Protein AF-A0A1J3JBN6-F1 (afdb_monomer)

Nearest PDB structures (foldseek):
  3ujh-assembly1_B  TM=9.978E-01  e=5.110E-06  Toxoplasma gondii
  7e77-assembly2_D  TM=9.934E-01  e=8.809E-06  Triticum aestivum
  2iu7-assembly1_I  TM=3.178E-01  e=8.250E+00  Escherichia coli

Secondary structure (DSSP, 8-state):
-TTT-B-HHHHHHTT--GGGHHHH-B-----------S---HHHHHHHHHHHHHHHHHHHHHHT--TT--GGGHHHHHHHHHH-

InterPro domains:
  IPR001672 Phosphoglucose isomerase (PGI) [PF00342] (1-83)
  IPR001672 Phosphoglucose isomerase (PGI) [PR00662] (28-46)
  IPR001672 Phosphoglucose isomerase (PGI) [PR00662] (46-60)
  IPR001672 Phosphoglucose isomerase (PGI) [PR00662] (60-73)
  IPR001672 Phosphoglucose isomerase (PGI) [PS51463] (1-84)
  IPR001672 Phosphoglucose isomerase (PGI) [PTHR11469] (1-84)
  IPR018189 Phosphoglucose isomerase, conserved site [PS00174] (60-77)
  IPR023096 Phosphoglucose isomerase, C-terminal [G3DSA:1.10.1390.10] (68-84)
  IPR035482 Phosphoglucose isomerase, SIS domain 2 [cd05016] (26-80)
  IPR046348 SIS domain superfamily [SSF53697] (1-83)

Foldseek 3Di:
DQAPWAALVNCVVVVHDPVCSVVRGTPHNHDDDDDDDPDDDPVVVVVVVVVVVVVQVVVCVVVVHDSPDDVVVPVVVVVVVVVD

Structure (mmCIF, N/CA/C/O backbone):
data_AF-A0A1J3JBN6-F1
#
_entry.id   AF-A0A1J3JBN6-F1
#
loop_
_atom_site.group_PDB
_atom_site.id
_atom_site.type_symbol
_atom_site.label_atom_id
_atom_site.label_alt_id
_atom_site.label_comp_id
_atom_site.label_asym_id
_atom_site.label_entity_id
_atom_site.label_seq_id
_atom_site.pdbx_PDB_ins_code
_atom_site.Cartn_x
_atom_site.Cartn_y
_atom_site.Cartn_z
_atom_site.occupancy
_atom_site.B_iso_or_equiv
_atom_site.auth_seq_id
_atom_site.auth_comp_id
_atom_site.auth_asym_id
_atom_site.auth_atom_id
_atom_site.pdbx_PDB_model_num
ATOM 1 N N . ALA A 1 1 ? -14.520 1.867 11.446 1.00 91.44 1 ALA A N 1
ATOM 2 C CA . ALA A 1 1 ? -13.703 0.994 12.315 1.00 91.44 1 ALA A CA 1
ATOM 3 C C . ALA A 1 1 ? -12.268 1.509 12.452 1.00 91.44 1 ALA A C 1
ATOM 5 O O . ALA A 1 1 ? -11.962 2.064 13.491 1.00 91.44 1 ALA A O 1
ATOM 6 N N . LEU A 1 2 ? -11.405 1.404 11.429 1.00 95.88 2 LEU A N 1
ATOM 7 C CA . LEU A 1 2 ? -9.988 1.811 11.532 1.00 95.88 2 LEU A CA 1
ATOM 8 C C . LEU A 1 2 ? -9.780 3.300 11.866 1.00 95.88 2 LEU A C 1
ATOM 10 O O . LEU A 1 2 ? -9.030 3.616 12.784 1.00 95.88 2 LEU A O 1
ATOM 14 N N . ALA A 1 3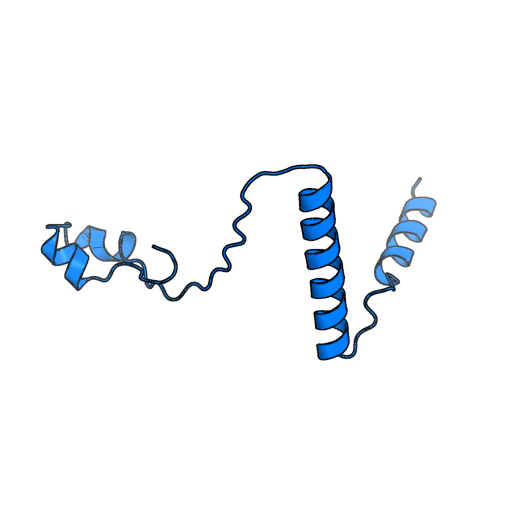 ? -10.470 4.200 11.161 1.00 96.69 3 ALA A N 1
ATOM 15 C CA . ALA A 1 3 ? -10.363 5.638 11.410 1.00 96.69 3 ALA A CA 1
ATOM 16 C C . ALA A 1 3 ? -11.030 6.056 12.732 1.00 96.69 3 ALA A C 1
ATOM 18 O O . ALA A 1 3 ? -10.420 6.739 13.544 1.00 96.69 3 ALA A O 1
ATOM 19 N N . MET A 1 4 ? -12.269 5.611 12.953 1.00 97.00 4 MET A N 1
ATOM 20 C CA . MET A 1 4 ? -13.106 6.080 14.067 1.00 97.00 4 MET A CA 1
ATOM 21 C C . MET A 1 4 ? -12.800 5.410 15.409 1.00 97.00 4 MET A C 1
ATOM 23 O O . MET A 1 4 ? -13.022 6.014 16.447 1.00 97.00 4 MET A O 1
ATOM 27 N N . GLY A 1 5 ? -12.306 4.170 15.403 1.00 96.75 5 GLY A N 1
ATOM 28 C CA . GLY A 1 5 ? -12.144 3.408 16.636 1.00 96.75 5 GLY A CA 1
ATOM 29 C C . GLY A 1 5 ? -13.472 3.107 17.332 1.00 96.75 5 GLY A C 1
ATOM 30 O O . GLY A 1 5 ? -14.505 2.959 16.673 1.00 96.75 5 GLY A O 1
ATOM 31 N N . LYS A 1 6 ? -13.382 2.953 18.653 1.00 97.12 6 LYS A N 1
ATOM 32 C CA . LYS A 1 6 ? -14.458 2.759 19.619 1.00 97.12 6 LYS A CA 1
ATOM 33 C C . LYS A 1 6 ? -13.926 3.068 21.021 1.00 97.12 6 LYS A C 1
ATOM 35 O O . LYS A 1 6 ? -12.982 2.417 21.464 1.00 97.12 6 LYS A O 1
ATOM 40 N N . THR A 1 7 ? -14.520 4.046 21.687 1.00 96.56 7 THR A N 1
ATOM 41 C CA . THR A 1 7 ? -14.067 4.608 22.968 1.00 96.56 7 THR A CA 1
ATOM 42 C C . THR A 1 7 ? -14.619 3.853 24.178 1.00 96.56 7 THR A C 1
ATOM 44 O O . THR A 1 7 ? -15.656 3.191 24.099 1.00 96.56 7 THR A O 1
ATOM 47 N N . GLU A 1 8 ? -13.979 4.016 25.339 1.00 95.81 8 GLU A N 1
ATOM 48 C CA . GLU A 1 8 ? -14.511 3.534 26.621 1.00 95.81 8 GLU A CA 1
ATOM 49 C C . GLU A 1 8 ? -15.957 4.003 26.895 1.00 95.81 8 GLU A C 1
ATOM 51 O O . GLU A 1 8 ? -16.778 3.221 27.372 1.00 95.81 8 GLU A O 1
ATOM 56 N N . SER A 1 9 ? -16.294 5.259 26.577 1.00 95.56 9 SER A N 1
ATOM 57 C CA . SER A 1 9 ? -17.643 5.810 26.794 1.00 95.56 9 SER A CA 1
ATOM 58 C C . SER A 1 9 ? -18.714 5.050 25.999 1.00 95.56 9 SER A C 1
ATOM 60 O O . SER A 1 9 ? 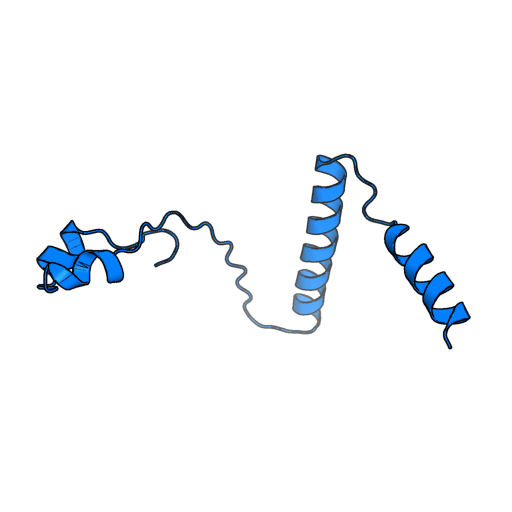-19.769 4.708 26.534 1.00 95.56 9 SER A O 1
ATOM 62 N N . GLU A 1 10 ? -18.416 4.711 24.742 1.00 96.06 10 GLU A N 1
ATOM 63 C CA . GLU A 1 10 ? -19.304 3.921 23.879 1.00 96.06 10 GLU A CA 1
ATOM 64 C C . GLU A 1 10 ? -19.421 2.464 24.349 1.00 96.06 10 GLU A C 1
ATOM 66 O O . GLU A 1 10 ? -20.483 1.858 24.261 1.00 96.06 10 GLU A O 1
ATOM 71 N N . LEU A 1 11 ? -18.353 1.881 24.900 1.00 96.31 11 LEU A N 1
ATOM 72 C CA . LEU A 1 11 ? -18.415 0.533 25.475 1.00 96.31 11 LEU A CA 1
ATOM 73 C C . LEU A 1 11 ? -19.267 0.497 26.748 1.00 96.31 11 LEU A C 1
ATOM 75 O O . LEU A 1 11 ? -20.022 -0.453 26.962 1.00 96.31 11 LEU A O 1
ATOM 79 N N . LYS A 1 12 ? -19.189 1.544 27.576 1.00 94.81 12 LYS A N 1
ATOM 80 C CA . LYS A 1 12 ? -20.042 1.685 28.763 1.00 94.81 12 LYS A CA 1
ATOM 81 C C . LYS A 1 12 ? -21.515 1.820 28.383 1.00 94.81 12 LYS A C 1
ATOM 83 O O . LYS A 1 12 ? -22.352 1.185 29.020 1.00 94.81 12 LYS A O 1
ATOM 88 N N . SER A 1 13 ? -21.842 2.598 27.347 1.00 96.50 13 SER A N 1
ATOM 89 C CA . SER A 1 13 ? -23.233 2.761 26.897 1.00 96.50 13 SER A CA 1
ATOM 90 C C . SER A 1 13 ? -23.823 1.488 26.281 1.00 96.50 13 SER A C 1
ATOM 92 O O . SER A 1 13 ? -25.028 1.268 26.367 1.00 96.50 13 SER A O 1
ATOM 94 N N . GLU A 1 14 ? -22.983 0.610 25.732 1.00 95.12 14 GLU A N 1
ATOM 95 C CA . GLU A 1 14 ? -23.373 -0.713 25.233 1.00 95.12 14 GLU A CA 1
ATOM 96 C C . GLU A 1 14 ? -23.512 -1.789 26.324 1.00 95.12 14 GLU A C 1
ATOM 98 O O . GLU A 1 14 ? -23.849 -2.933 26.018 1.00 95.12 14 GLU A O 1
ATOM 103 N N . GLY A 1 15 ? -23.251 -1.455 27.592 1.00 95.81 15 GLY A N 1
ATOM 104 C CA . GLY A 1 15 ? -23.366 -2.399 28.706 1.00 95.81 15 GLY A CA 1
ATOM 105 C C . GLY A 1 15 ? -22.240 -3.433 28.760 1.00 95.81 15 GLY A C 1
ATOM 106 O O . GLY A 1 15 ? -22.442 -4.546 29.246 1.00 95.81 15 GLY A O 1
ATOM 107 N N . VAL A 1 16 ? -21.053 -3.098 28.246 1.00 94.94 16 VAL A N 1
ATOM 108 C CA . VAL A 1 16 ? -19.872 -3.960 28.359 1.00 94.94 16 VAL A CA 1
ATOM 109 C C . VAL A 1 16 ? -19.407 -4.014 29.813 1.00 94.94 16 VAL A C 1
ATOM 111 O O . VAL A 1 16 ? -19.269 -2.978 30.461 1.00 94.94 16 VAL A O 1
ATOM 114 N N . ASP A 1 17 ? -19.134 -5.225 30.311 1.00 95.88 17 ASP A N 1
ATOM 115 C CA . ASP A 1 17 ? -18.539 -5.422 31.635 1.00 95.88 17 ASP A CA 1
ATOM 116 C C . ASP A 1 17 ? -17.261 -4.567 31.775 1.00 95.88 17 ASP A C 1
ATOM 118 O O . ASP A 1 17 ? -16.385 -4.658 30.904 1.00 95.88 17 ASP A O 1
ATOM 122 N N . PRO A 1 18 ? -17.117 -3.753 32.841 1.00 94.88 18 PRO A N 1
ATOM 123 C CA . PRO A 1 18 ? -15.953 -2.891 33.034 1.00 94.88 18 PRO A CA 1
ATOM 124 C C . PRO A 1 18 ? -14.602 -3.611 32.942 1.00 94.88 18 PRO A C 1
ATOM 126 O O . PRO A 1 18 ? -13.641 -3.036 32.436 1.00 94.88 18 PRO A O 1
ATOM 129 N N . SER A 1 19 ? -14.527 -4.875 33.371 1.00 96.62 19 SER A N 1
ATOM 130 C CA . SER A 1 19 ? -13.308 -5.692 33.287 1.00 96.62 19 SER A CA 1
ATOM 131 C C . SER A 1 19 ? -12.894 -6.019 31.848 1.00 96.62 19 SER A C 1
ATOM 133 O O . SER A 1 19 ? -11.723 -6.278 31.580 1.00 96.62 19 SER A O 1
ATOM 135 N N . LEU A 1 20 ? -13.837 -5.967 30.904 1.00 96.12 20 LEU A N 1
ATOM 136 C CA . LEU A 1 20 ? -13.612 -6.273 29.492 1.00 96.12 20 LEU A CA 1
ATOM 137 C C . LEU A 1 20 ? -13.342 -5.030 28.635 1.00 96.12 20 LEU A C 1
ATOM 139 O O . LEU A 1 20 ? -12.932 -5.176 27.483 1.00 96.12 20 LEU A O 1
ATOM 143 N N . ILE A 1 21 ? -13.553 -3.822 29.165 1.00 95.25 21 ILE A N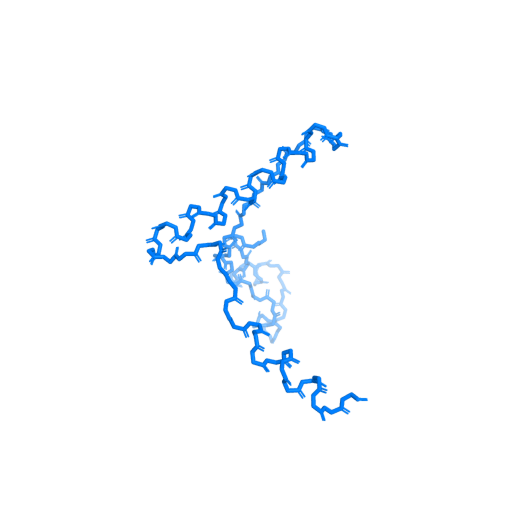 1
ATOM 144 C CA . ILE A 1 21 ? -13.383 -2.561 28.428 1.00 95.25 21 ILE A CA 1
ATOM 145 C C . ILE A 1 21 ? -11.976 -2.421 27.817 1.00 95.25 21 ILE A C 1
ATOM 147 O O . ILE A 1 21 ? -11.907 -2.186 26.608 1.00 95.25 21 ILE A O 1
ATOM 151 N N . PRO A 1 22 ? -10.861 -2.647 28.548 1.00 95.50 22 PRO A N 1
ATOM 152 C CA . PRO A 1 22 ? -9.517 -2.472 27.983 1.00 95.50 22 PRO A CA 1
ATOM 153 C C . PRO A 1 22 ? -9.217 -3.403 26.800 1.00 95.50 22 PRO A C 1
ATOM 155 O O . PRO A 1 22 ? -8.386 -3.098 25.952 1.00 95.50 22 PRO A O 1
ATOM 158 N N . HIS A 1 23 ? -9.903 -4.546 26.727 1.00 96.25 23 HIS A N 1
ATOM 159 C CA . HIS A 1 23 ? -9.746 -5.530 25.654 1.00 96.25 23 HIS A CA 1
ATOM 160 C C . HIS A 1 23 ? -10.629 -5.241 24.433 1.00 96.25 23 HIS A C 1
ATOM 162 O O . HIS A 1 23 ? -10.486 -5.895 23.399 1.00 96.25 23 HIS A O 1
ATOM 168 N N . ARG A 1 24 ? -11.576 -4.304 24.558 1.00 95.38 24 ARG A N 1
ATOM 169 C CA . ARG A 1 24 ? -12.582 -3.981 23.537 1.00 95.38 24 ARG A CA 1
ATOM 170 C C . ARG A 1 24 ? -12.526 -2.530 23.073 1.00 95.38 24 ARG A C 1
ATOM 172 O O . ARG A 1 24 ? -13.262 -2.176 22.152 1.00 95.38 24 ARG A O 1
ATOM 179 N N . GLU A 1 25 ? -11.682 -1.711 23.690 1.00 96.50 25 GLU A N 1
ATOM 180 C CA . GLU A 1 25 ? -11.401 -0.356 23.242 1.00 96.50 25 GLU A CA 1
ATOM 181 C C . GLU A 1 25 ? -10.551 -0.380 21.971 1.00 96.50 25 GLU A C 1
ATOM 183 O O . GLU A 1 25 ? -9.559 -1.103 21.855 1.00 96.50 25 GLU A O 1
ATOM 188 N N . PHE A 1 26 ? -10.952 0.427 20.993 1.00 97.25 26 PHE A N 1
ATOM 189 C CA . PHE A 1 26 ? -10.223 0.600 19.749 1.00 97.25 26 PHE A CA 1
ATOM 190 C C . PHE A 1 26 ? -9.855 2.078 19.615 1.00 97.25 26 PHE A C 1
ATOM 192 O O . PHE A 1 26 ? -10.736 2.893 19.369 1.00 97.25 26 PHE A O 1
ATOM 199 N N . PRO A 1 27 ? -8.569 2.459 19.674 1.00 95.50 27 PRO A N 1
ATOM 200 C CA . PRO A 1 27 ? -8.179 3.873 19.666 1.00 95.50 27 PRO A CA 1
ATOM 201 C C . PRO A 1 27 ? -8.447 4.594 18.333 1.00 95.50 27 PRO A C 1
ATOM 203 O O . PRO A 1 27 ? -8.317 5.810 18.252 1.00 95.50 27 PRO A O 1
ATOM 206 N N . GLY A 1 28 ? -8.798 3.865 17.268 1.00 96.69 28 GLY A N 1
ATOM 207 C CA . GLY A 1 28 ? -9.001 4.458 15.949 1.00 96.69 28 GLY A CA 1
ATOM 208 C C . GLY A 1 28 ? -7.718 5.080 15.399 1.00 96.69 28 GLY A C 1
ATOM 209 O O . GLY A 1 28 ? -6.627 4.551 15.621 1.00 96.69 28 GLY A O 1
ATOM 210 N N . ASN A 1 29 ? -7.865 6.180 14.656 1.00 97.38 29 ASN A N 1
ATOM 211 C CA . ASN A 1 29 ? -6.783 6.960 14.049 1.00 97.38 29 ASN A CA 1
ATOM 212 C C . ASN A 1 29 ? -5.800 6.125 13.204 1.00 97.38 29 ASN A C 1
ATOM 214 O O . ASN A 1 29 ? -4.595 6.372 13.167 1.00 97.38 29 ASN A O 1
ATOM 218 N N . ARG A 1 30 ? -6.319 5.096 12.525 1.00 97.81 30 ARG A N 1
ATOM 219 C CA . ARG A 1 30 ? -5.551 4.267 11.590 1.00 97.81 30 ARG A CA 1
ATOM 220 C C . ARG A 1 30 ? -5.890 4.699 10.162 1.00 97.81 30 ARG A C 1
ATOM 222 O O . ARG A 1 30 ? -7.025 4.466 9.734 1.00 97.81 30 ARG A O 1
ATOM 229 N N . PRO A 1 31 ? -4.957 5.336 9.431 1.00 97.62 31 PRO A N 1
ATOM 230 C CA . PRO A 1 31 ? -5.225 5.829 8.086 1.00 97.62 31 PRO A CA 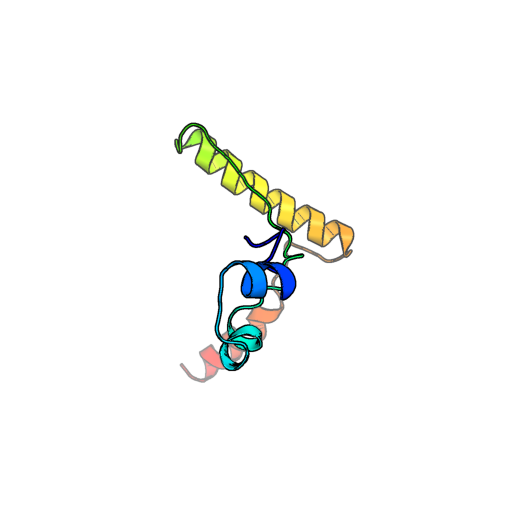1
ATOM 231 C C . PRO A 1 31 ? -5.397 4.673 7.094 1.00 97.62 31 PRO A C 1
ATOM 233 O O . PRO A 1 31 ? -4.750 3.632 7.207 1.00 97.62 31 PRO A O 1
ATOM 236 N N . SER A 1 32 ? -6.252 4.872 6.093 1.00 97.38 32 SER A N 1
ATOM 237 C CA . SER A 1 32 ? -6.482 3.914 5.009 1.00 97.38 32 SER A CA 1
ATOM 238 C C . SER A 1 32 ? -6.745 4.641 3.696 1.00 97.38 32 SER A C 1
ATOM 240 O O . SER A 1 32 ? -7.426 5.662 3.694 1.00 97.38 32 SER A O 1
ATOM 242 N N . ASN A 1 33 ? -6.286 4.069 2.585 1.00 97.06 33 ASN A N 1
ATOM 243 C CA . ASN A 1 33 ? -6.693 4.480 1.243 1.00 97.06 33 ASN A CA 1
ATOM 244 C C . ASN A 1 33 ? -7.678 3.454 0.680 1.00 97.06 33 ASN A C 1
ATOM 246 O O . ASN A 1 33 ? -7.504 2.255 0.898 1.00 97.06 33 ASN A O 1
ATOM 250 N N . ILE A 1 34 ? -8.686 3.917 -0.057 1.00 97.50 34 ILE A N 1
ATOM 251 C CA . ILE A 1 34 ? -9.653 3.054 -0.741 1.00 97.50 34 ILE A CA 1
ATOM 252 C C . ILE A 1 34 ? -9.514 3.303 -2.240 1.00 97.50 34 ILE A C 1
ATOM 254 O O . ILE A 1 34 ? -9.743 4.415 -2.707 1.00 97.50 34 ILE A O 1
ATOM 258 N N . LEU A 1 35 ? -9.144 2.260 -2.983 1.00 97.44 35 LEU A N 1
ATOM 259 C CA . LEU A 1 35 ? -9.184 2.247 -4.443 1.00 97.44 35 LEU A CA 1
ATOM 260 C C . LEU A 1 35 ? -10.424 1.464 -4.868 1.00 97.44 35 LEU A C 1
ATOM 262 O O . LEU A 1 35 ? -10.509 0.262 -4.625 1.00 97.44 35 LEU A O 1
ATOM 266 N N . LEU A 1 36 ? -11.394 2.153 -5.466 1.00 97.81 36 LEU A N 1
ATOM 267 C CA . LEU A 1 36 ? -12.641 1.552 -5.929 1.00 97.81 36 LEU A CA 1
ATOM 268 C C . LEU A 1 36 ? -12.670 1.527 -7.457 1.00 97.81 36 LEU A C 1
ATOM 270 O O . LEU A 1 36 ? -12.512 2.559 -8.104 1.00 97.81 36 LEU A O 1
ATOM 274 N N . LEU A 1 37 ? -12.908 0.345 -8.019 1.00 97.25 37 LEU A N 1
ATOM 275 C CA . LEU A 1 37 ? -13.036 0.115 -9.456 1.00 97.25 37 LEU A CA 1
ATOM 276 C C . LEU A 1 37 ? -14.435 -0.416 -9.757 1.00 97.25 37 LEU A C 1
ATOM 278 O O . LEU A 1 37 ? -14.992 -1.173 -8.965 1.00 97.25 37 LEU A O 1
ATOM 282 N N . GLN A 1 38 ? -14.992 -0.059 -10.916 1.00 96.56 38 GLN A N 1
ATOM 283 C CA . GLN A 1 38 ? -16.297 -0.580 -11.342 1.00 96.56 38 GLN A CA 1
ATOM 284 C C . GLN A 1 38 ? -16.233 -2.071 -11.708 1.00 96.56 38 GLN A C 1
ATOM 286 O O . GLN A 1 38 ? -17.165 -2.826 -11.436 1.00 96.56 38 GLN A O 1
ATOM 291 N N . ARG A 1 39 ? -15.129 -2.503 -12.330 1.00 97.62 39 ARG A N 1
ATOM 292 C CA . ARG A 1 39 ? -14.833 -3.895 -12.682 1.00 97.62 39 ARG A CA 1
ATOM 293 C C . ARG A 1 39 ? -13.323 -4.076 -12.786 1.00 97.62 39 ARG A C 1
ATOM 295 O O . ARG A 1 39 ? -12.614 -3.141 -13.137 1.00 97.62 39 ARG A O 1
ATOM 302 N N . LEU A 1 40 ? -12.847 -5.286 -12.519 1.00 98.00 40 LEU A N 1
ATOM 303 C CA . LEU A 1 40 ? -11.472 -5.680 -12.802 1.00 98.00 40 LEU A CA 1
ATOM 304 C C . LEU A 1 40 ? -11.393 -6.287 -14.209 1.00 98.00 40 LEU A C 1
ATOM 306 O O . LEU A 1 40 ? -11.634 -7.482 -14.376 1.00 98.00 40 LEU A O 1
ATOM 310 N N . THR A 1 41 ? -11.110 -5.475 -15.228 1.00 98.56 41 THR A N 1
ATOM 311 C CA . THR A 1 41 ? -10.712 -5.978 -16.554 1.00 98.56 41 THR A CA 1
ATOM 312 C C . THR A 1 41 ? -9.199 -5.852 -16.728 1.00 98.56 41 THR A C 1
ATOM 314 O O . THR A 1 41 ? -8.524 -5.237 -15.904 1.00 98.56 41 THR A O 1
ATOM 317 N N . ALA A 1 42 ? -8.651 -6.411 -17.811 1.00 98.56 42 ALA A N 1
ATOM 318 C CA . ALA A 1 42 ? -7.225 -6.289 -18.121 1.00 98.56 42 ALA A CA 1
ATOM 319 C C . ALA A 1 42 ? -6.758 -4.822 -18.183 1.00 98.56 42 ALA A C 1
ATOM 321 O O . ALA A 1 42 ? -5.640 -4.514 -17.769 1.00 98.56 42 ALA A O 1
ATOM 322 N N . TYR A 1 43 ? -7.626 -3.913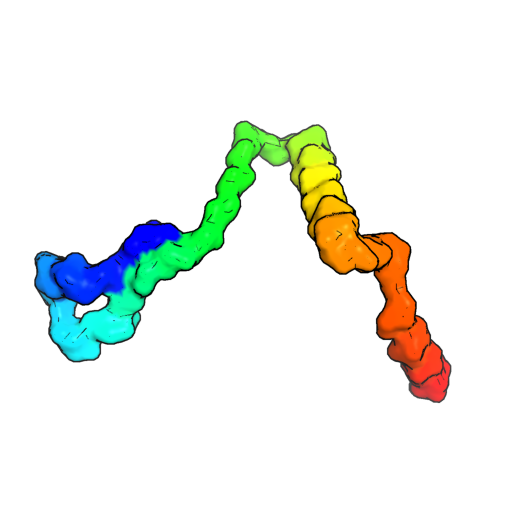 -18.642 1.00 98.44 43 TYR A N 1
ATOM 323 C CA . TYR A 1 43 ? -7.325 -2.486 -18.686 1.00 98.44 43 TYR A CA 1
ATOM 324 C C . TYR A 1 43 ? -7.192 -1.889 -17.276 1.00 98.44 43 TYR A C 1
ATOM 326 O O . TYR A 1 43 ? -6.184 -1.253 -16.973 1.00 98.44 43 TYR A O 1
ATOM 334 N N . GLU A 1 44 ? -8.148 -2.136 -16.371 1.00 98.56 44 GLU A N 1
ATOM 335 C CA . GLU A 1 44 ? -8.046 -1.668 -14.981 1.00 98.56 44 GLU A CA 1
ATOM 336 C C . GLU A 1 44 ? -6.902 -2.346 -14.228 1.00 98.56 44 GLU A C 1
ATOM 338 O O . GLU A 1 44 ? -6.239 -1.690 -13.431 1.00 98.56 44 GLU A O 1
ATOM 343 N N . THR A 1 45 ? -6.603 -3.620 -14.498 1.00 98.50 45 THR A N 1
ATOM 344 C CA . THR A 1 45 ? -5.419 -4.279 -13.927 1.00 98.50 45 THR A CA 1
ATOM 345 C C . THR A 1 45 ? -4.132 -3.557 -14.330 1.00 98.50 45 THR A C 1
ATOM 347 O O . THR A 1 45 ? -3.293 -3.300 -13.467 1.00 98.50 45 THR A O 1
ATOM 350 N N . GLY A 1 46 ? -3.996 -3.167 -15.602 1.00 98.69 46 GLY A N 1
ATOM 351 C CA . GLY A 1 46 ? -2.867 -2.359 -16.070 1.00 98.69 46 GLY A CA 1
ATOM 352 C C . GLY A 1 46 ? -2.777 -1.004 -15.362 1.00 98.69 46 GLY A C 1
ATOM 353 O O . GLY A 1 46 ? -1.689 -0.588 -14.972 1.00 98.69 46 GLY A O 1
ATOM 354 N N . GLN A 1 47 ? -3.916 -0.350 -15.111 1.00 98.50 47 GLN A N 1
ATOM 355 C CA . GLN A 1 47 ? -3.950 0.903 -14.349 1.00 98.50 47 GLN A CA 1
ATOM 356 C C . GLN A 1 47 ? -3.488 0.720 -12.896 1.00 98.50 47 GLN A C 1
ATOM 358 O O . GLN A 1 47 ? -2.740 1.555 -12.392 1.00 98.50 47 GLN A O 1
ATOM 363 N N . ILE A 1 48 ? -3.889 -0.365 -12.222 1.00 98.44 48 ILE A N 1
ATOM 364 C CA . ILE A 1 48 ? -3.418 -0.664 -10.859 1.00 98.44 48 ILE A CA 1
ATOM 365 C C . ILE A 1 48 ? -1.906 -0.911 -10.864 1.00 98.44 48 ILE A C 1
ATOM 367 O O . ILE A 1 48 ? -1.207 -0.373 -10.009 1.00 98.44 48 ILE A O 1
ATOM 371 N N . LEU A 1 49 ? -1.394 -1.695 -11.819 1.00 98.69 49 LEU A N 1
ATOM 372 C CA . LEU A 1 49 ? 0.042 -1.952 -11.937 1.00 98.69 49 LEU A CA 1
ATOM 373 C C . LEU A 1 49 ? 0.818 -0.636 -12.085 1.00 98.69 49 LEU A C 1
ATOM 375 O O . LEU A 1 49 ? 1.666 -0.331 -11.246 1.00 98.69 49 LEU A O 1
ATOM 379 N N . ALA A 1 50 ? 0.446 0.182 -13.073 1.00 98.75 50 ALA A N 1
ATOM 380 C CA . ALA A 1 50 ? 1.089 1.467 -13.332 1.00 98.75 50 ALA A CA 1
ATOM 381 C C . ALA A 1 50 ? 0.998 2.422 -12.126 1.00 98.75 50 ALA A C 1
ATOM 383 O O . ALA A 1 50 ? 1.969 3.100 -11.789 1.00 98.75 50 ALA A O 1
ATOM 384 N N . LEU A 1 51 ? -0.142 2.444 -11.421 1.00 98.69 51 LEU A N 1
ATOM 385 C CA . LEU A 1 51 ? -0.317 3.238 -10.203 1.00 98.69 51 LEU A CA 1
ATOM 386 C C . LEU A 1 51 ? 0.729 2.880 -9.136 1.00 98.69 51 LEU A C 1
ATOM 388 O O . LEU A 1 51 ? 1.323 3.776 -8.535 1.00 98.69 51 LEU A O 1
ATOM 392 N N . TYR A 1 52 ? 0.960 1.590 -8.883 1.00 98.69 52 TYR A N 1
ATOM 393 C CA . TYR A 1 52 ? 1.908 1.150 -7.854 1.00 98.69 52 TYR A CA 1
ATOM 394 C C . TYR A 1 52 ? 3.373 1.265 -8.293 1.00 98.69 52 TYR A C 1
ATOM 396 O O . TYR A 1 52 ? 4.223 1.578 -7.451 1.00 98.69 52 TYR A O 1
ATOM 404 N N . GLU A 1 53 ? 3.670 1.092 -9.584 1.00 98.88 53 GLU A N 1
ATOM 405 C CA . GLU A 1 53 ? 4.992 1.387 -10.149 1.00 98.88 53 GLU A CA 1
ATOM 406 C C . GLU A 1 53 ? 5.344 2.863 -9.934 1.00 98.88 53 GLU A C 1
ATOM 408 O O . GLU A 1 53 ? 6.356 3.188 -9.309 1.00 98.88 53 GLU A O 1
ATOM 413 N N . HIS A 1 54 ? 4.465 3.775 -10.355 1.00 98.69 54 HIS A N 1
ATOM 414 C CA . HIS A 1 54 ? 4.691 5.210 -10.203 1.00 98.69 54 HIS A CA 1
ATOM 415 C C . HIS A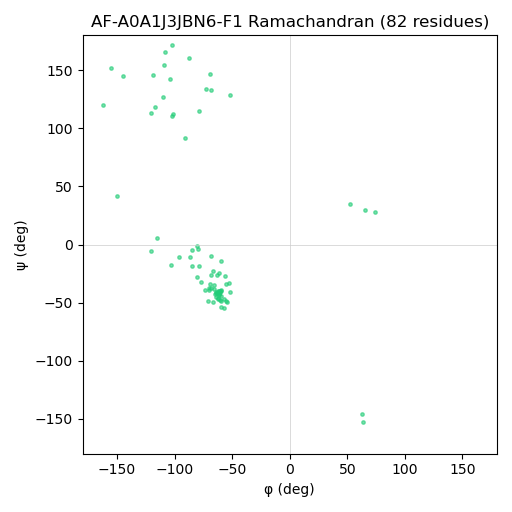 1 54 ? 4.707 5.655 -8.742 1.00 98.69 54 HIS A C 1
ATOM 417 O O . HIS A 1 54 ? 5.552 6.469 -8.374 1.00 98.69 54 HIS A O 1
ATOM 423 N N . ARG A 1 55 ? 3.843 5.098 -7.881 1.00 98.62 55 ARG A N 1
ATOM 424 C CA . ARG A 1 55 ? 3.882 5.373 -6.436 1.00 98.62 55 ARG A CA 1
ATOM 425 C C . ARG A 1 55 ? 5.268 5.078 -5.858 1.00 98.62 55 ARG A C 1
ATOM 427 O O . ARG A 1 55 ? 5.805 5.913 -5.135 1.00 98.62 55 ARG A O 1
ATOM 434 N N . THR A 1 56 ? 5.823 3.905 -6.159 1.00 98.50 56 THR A N 1
ATOM 435 C CA . THR A 1 56 ? 7.136 3.478 -5.652 1.00 98.50 56 THR A CA 1
ATOM 436 C C . THR A 1 56 ? 8.242 4.409 -6.145 1.00 98.50 56 THR A C 1
ATOM 438 O O . THR A 1 56 ? 9.043 4.891 -5.346 1.00 98.50 56 THR A O 1
ATOM 441 N N . ILE A 1 57 ? 8.231 4.742 -7.439 1.00 98.62 57 ILE A N 1
ATOM 442 C CA . ILE A 1 57 ? 9.216 5.643 -8.055 1.00 98.62 57 ILE A CA 1
ATOM 443 C C . ILE A 1 57 ? 9.151 7.047 -7.435 1.00 98.62 57 ILE A C 1
ATOM 445 O O . ILE A 1 57 ? 10.177 7.606 -7.051 1.00 98.62 57 ILE A O 1
ATOM 449 N N . VAL A 1 58 ? 7.949 7.614 -7.285 1.00 98.81 58 VAL A N 1
ATOM 450 C CA . VAL A 1 58 ? 7.760 8.941 -6.676 1.00 98.81 58 VAL A CA 1
ATOM 451 C C . VAL A 1 58 ? 8.272 8.962 -5.236 1.00 98.81 58 VAL A C 1
ATOM 453 O O . VAL A 1 58 ? 8.922 9.926 -4.840 1.00 98.81 58 VAL A O 1
ATOM 456 N N . GLN A 1 59 ? 8.036 7.901 -4.457 1.00 98.75 59 GLN A N 1
ATOM 457 C CA . GLN A 1 59 ? 8.583 7.792 -3.102 1.00 98.75 59 GLN A CA 1
ATOM 458 C C . GLN A 1 59 ? 10.115 7.782 -3.100 1.00 98.75 59 GLN A C 1
ATOM 460 O O . GLN A 1 59 ? 10.723 8.494 -2.301 1.00 98.75 59 GLN A O 1
ATOM 465 N N . GLY A 1 60 ? 10.743 7.043 -4.016 1.00 98.69 60 GLY A N 1
ATOM 466 C CA . GLY A 1 60 ? 12.197 7.054 -4.148 1.00 98.69 60 GLY A CA 1
ATOM 467 C C . GLY A 1 60 ? 12.757 8.427 -4.515 1.00 98.69 60 GLY A C 1
ATOM 468 O O . GLY A 1 60 ? 13.739 8.859 -3.915 1.00 98.69 60 GLY A O 1
ATOM 469 N N . PHE A 1 61 ? 12.088 9.160 -5.413 1.00 98.69 61 PHE A N 1
ATOM 470 C CA . PHE A 1 61 ? 12.463 10.539 -5.737 1.00 98.69 61 PHE A CA 1
ATOM 471 C C . PHE A 1 61 ? 12.325 11.489 -4.545 1.00 98.69 61 PHE A C 1
ATOM 473 O O . PHE A 1 61 ? 13.227 12.290 -4.314 1.00 98.69 61 PHE A O 1
ATOM 480 N N . ILE A 1 62 ? 11.250 11.380 -3.755 1.00 98.75 62 ILE A N 1
ATOM 481 C CA . ILE A 1 62 ? 11.069 12.175 -2.526 1.00 98.75 62 ILE A CA 1
ATOM 482 C C . ILE A 1 62 ? 12.207 11.915 -1.530 1.00 98.75 62 ILE A C 1
ATOM 484 O O . ILE A 1 62 ? 12.690 12.848 -0.893 1.00 98.75 62 ILE A O 1
ATOM 488 N N . TRP A 1 63 ? 12.645 10.662 -1.396 1.00 98.56 63 TRP A N 1
ATOM 489 C CA . TRP A 1 63 ? 13.729 10.284 -0.486 1.00 98.56 63 TRP A CA 1
ATOM 490 C C . TRP A 1 63 ? 15.137 10.461 -1.063 1.00 98.56 63 TRP A C 1
ATOM 492 O O . TRP A 1 63 ? 16.108 10.262 -0.337 1.00 98.56 63 TRP A O 1
ATOM 502 N N . GLY A 1 64 ? 15.274 10.835 -2.338 1.00 98.44 64 GLY A N 1
ATOM 503 C CA . GLY A 1 64 ? 16.576 10.980 -2.991 1.00 98.44 64 GLY A CA 1
ATOM 504 C C . GLY A 1 64 ? 17.342 9.660 -3.141 1.00 98.44 64 GLY A C 1
ATOM 505 O O . GLY A 1 64 ? 18.571 9.668 -3.130 1.00 98.44 64 GLY A O 1
ATOM 506 N N . ILE A 1 65 ? 16.635 8.532 -3.264 1.00 98.38 65 ILE A N 1
ATOM 507 C CA . ILE A 1 65 ? 17.227 7.200 -3.460 1.00 98.38 65 ILE A CA 1
ATOM 508 C C . ILE A 1 65 ? 16.969 6.682 -4.876 1.00 98.38 65 ILE A C 1
ATOM 510 O O . ILE A 1 65 ? 15.978 7.030 -5.524 1.00 98.38 65 ILE A O 1
ATOM 514 N N . ASN A 1 66 ? 17.843 5.801 -5.353 1.00 98.12 66 ASN A N 1
ATOM 515 C CA . ASN A 1 66 ? 17.649 5.142 -6.635 1.00 98.12 66 ASN A CA 1
ATOM 516 C C . ASN A 1 66 ? 16.633 3.995 -6.502 1.00 98.12 66 ASN A C 1
ATOM 518 O O . ASN A 1 66 ? 16.890 3.003 -5.831 1.00 98.12 66 ASN A O 1
ATOM 522 N N . 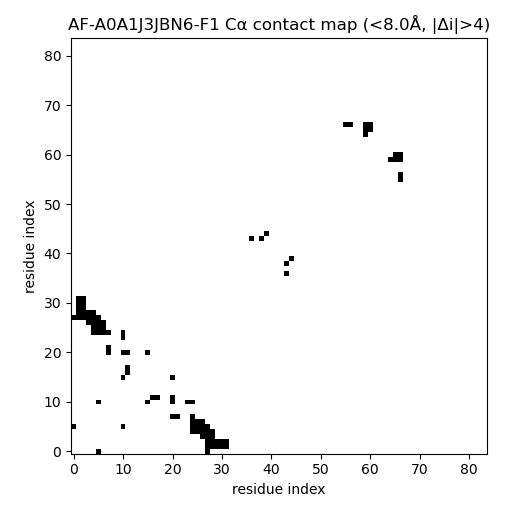SER A 1 67 ? 15.477 4.122 -7.158 1.00 98.06 67 SER A N 1
ATOM 523 C CA . SER A 1 67 ? 14.422 3.088 -7.143 1.00 98.06 67 SER A CA 1
ATOM 524 C C . SER A 1 67 ? 14.680 1.922 -8.101 1.00 98.06 67 SER A C 1
ATOM 526 O O . SER A 1 67 ? 13.877 0.995 -8.156 1.00 98.06 67 SER A O 1
ATOM 528 N N . PHE A 1 68 ? 15.752 1.990 -8.892 1.00 98.25 68 PHE A N 1
ATOM 529 C CA . PHE A 1 68 ? 16.004 1.081 -10.010 1.00 98.25 68 PHE A CA 1
ATOM 530 C C . PHE A 1 68 ? 17.246 0.204 -9.817 1.00 98.25 68 PHE A C 1
ATOM 532 O O . PHE A 1 68 ? 17.632 -0.504 -10.745 1.00 98.25 68 PHE A O 1
ATOM 539 N N . ASP A 1 69 ? 17.894 0.257 -8.649 1.00 97.88 69 ASP A N 1
ATOM 540 C CA . ASP A 1 69 ? 18.987 -0.653 -8.307 1.00 97.88 69 ASP A CA 1
ATOM 541 C C . ASP A 1 69 ? 18.592 -1.688 -7.245 1.00 97.88 69 ASP A C 1
ATOM 543 O O . ASP A 1 69 ? 17.553 -1.600 -6.592 1.00 97.88 69 ASP A O 1
ATOM 547 N N . GLN A 1 70 ? 19.432 -2.719 -7.117 1.00 96.50 70 GLN A N 1
ATOM 548 C CA . GLN A 1 70 ? 19.251 -3.799 -6.147 1.00 96.50 70 GLN A CA 1
ATOM 549 C C . GLN A 1 70 ? 20.587 -4.393 -5.678 1.00 96.50 70 GLN A C 1
ATOM 551 O O . GLN A 1 70 ? 20.725 -5.607 -5.556 1.00 96.50 70 GLN A O 1
ATOM 556 N N . PHE A 1 71 ? 21.607 -3.572 -5.410 1.00 96.81 71 PHE A N 1
ATOM 557 C CA . PHE A 1 71 ? 22.958 -4.067 -5.075 1.00 96.81 71 PHE A CA 1
ATOM 558 C C . PHE A 1 71 ? 23.005 -5.033 -3.879 1.00 96.81 71 PHE A C 1
ATOM 560 O O . PHE A 1 71 ? 23.868 -5.912 -3.824 1.00 96.81 71 PHE A O 1
ATOM 567 N N . GLY A 1 72 ? 22.053 -4.918 -2.947 1.00 97.12 72 GLY A N 1
ATOM 568 C CA . GLY A 1 72 ? 21.961 -5.766 -1.755 1.00 97.12 72 GLY A CA 1
ATOM 569 C C . GLY A 1 72 ? 21.803 -7.268 -2.028 1.00 97.12 72 GLY A C 1
ATOM 570 O O . GLY A 1 72 ? 22.016 -8.066 -1.120 1.00 97.12 72 GLY A O 1
ATOM 571 N N . VAL A 1 73 ? 21.472 -7.683 -3.257 1.00 97.56 73 VAL A N 1
ATOM 572 C CA . VAL A 1 73 ? 21.281 -9.107 -3.597 1.00 97.56 73 VAL A CA 1
ATOM 573 C C . VAL A 1 73 ? 22.582 -9.840 -3.944 1.00 97.56 73 VAL A C 1
ATOM 575 O O . VAL A 1 73 ? 22.616 -11.069 -3.948 1.00 97.56 73 VAL A O 1
ATOM 578 N N . GLU A 1 74 ? 23.652 -9.115 -4.269 1.00 96.88 74 GLU A N 1
ATOM 579 C CA . GLU A 1 74 ? 24.820 -9.693 -4.946 1.00 96.88 74 GLU A CA 1
ATOM 580 C C . GLU A 1 74 ? 25.688 -10.562 -4.028 1.00 96.88 74 GLU A C 1
ATOM 582 O O . GLU A 1 74 ? 26.158 -11.625 -4.435 1.00 96.88 74 GLU A O 1
ATOM 587 N N . LEU A 1 75 ? 25.876 -10.154 -2.769 1.00 95.88 75 LEU A N 1
ATOM 588 C CA . LEU A 1 75 ? 26.699 -10.913 -1.823 1.00 95.88 75 LEU A CA 1
ATOM 589 C C . LEU A 1 75 ? 26.084 -12.284 -1.511 1.00 95.88 75 LEU A C 1
ATOM 591 O O . LEU A 1 75 ? 26.793 -13.287 -1.504 1.00 95.88 75 LEU A O 1
ATOM 595 N N . GLY A 1 76 ? 24.765 -12.337 -1.307 1.00 96.50 76 GLY A N 1
ATOM 596 C CA . GLY A 1 76 ? 24.059 -13.585 -1.015 1.00 96.50 76 GLY A CA 1
ATOM 597 C C . GLY A 1 76 ? 24.174 -14.603 -2.150 1.00 96.50 76 GLY A C 1
ATOM 598 O O . GLY A 1 76 ? 24.450 -15.771 -1.889 1.00 96.50 76 GLY A O 1
ATOM 599 N N . LYS A 1 77 ? 24.051 -14.152 -3.407 1.00 96.56 77 LYS A N 1
ATOM 600 C CA . LYS A 1 77 ? 24.242 -15.011 -4.589 1.00 96.56 77 LYS A CA 1
ATOM 601 C C . LYS A 1 77 ? 25.648 -15.619 -4.622 1.00 96.56 77 LYS A C 1
ATOM 603 O O . LYS A 1 77 ? 25.780 -16.829 -4.748 1.00 96.56 77 LYS A O 1
ATOM 608 N N . LYS A 1 78 ? 26.687 -14.797 -4.420 1.00 95.69 78 LYS A N 1
ATOM 609 C CA . LYS A 1 78 ? 28.089 -15.257 -4.435 1.00 95.69 78 LYS A CA 1
ATOM 610 C C . LYS A 1 78 ? 28.389 -16.294 -3.358 1.00 95.69 78 LYS A C 1
ATOM 612 O O . LYS A 1 78 ? 29.121 -17.242 -3.615 1.00 95.69 78 LYS A O 1
ATOM 617 N N . LEU A 1 79 ? 27.855 -16.102 -2.154 1.00 96.31 79 LEU A N 1
ATOM 618 C CA . LEU A 1 79 ? 28.057 -17.047 -1.056 1.00 96.31 79 LEU A CA 1
ATOM 619 C C . LEU A 1 79 ? 27.313 -18.362 -1.306 1.00 96.31 79 LEU A C 1
ATOM 621 O O . LEU A 1 79 ? 27.861 -19.425 -1.034 1.00 96.31 79 LEU A O 1
ATOM 625 N N . ALA A 1 80 ? 26.097 -18.304 -1.856 1.00 96.94 80 ALA A N 1
ATOM 626 C CA . ALA A 1 80 ? 25.336 -19.502 -2.197 1.00 96.94 80 ALA A CA 1
ATOM 627 C C . ALA A 1 80 ? 26.055 -20.364 -3.249 1.00 96.94 80 ALA A C 1
ATOM 629 O O . ALA A 1 80 ? 26.102 -21.582 -3.098 1.00 96.94 80 ALA A O 1
ATOM 630 N N . ASP A 1 81 ? 26.677 -19.746 -4.257 1.00 94.62 81 ASP A N 1
ATOM 631 C CA . ASP A 1 81 ? 27.443 -20.460 -5.289 1.00 94.62 81 ASP A CA 1
ATOM 632 C C . ASP A 1 81 ? 28.668 -21.208 -4.735 1.00 94.62 81 ASP A C 1
ATOM 634 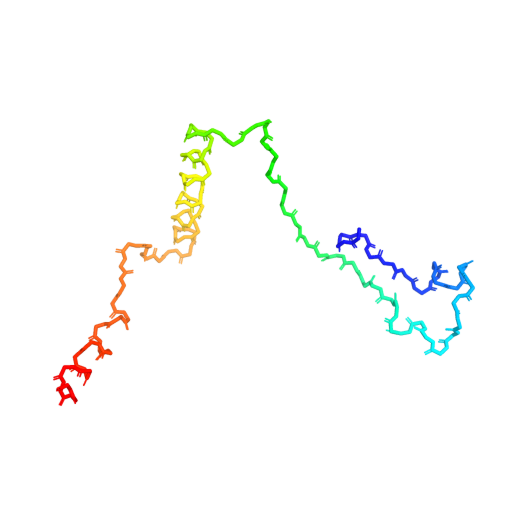O O . ASP A 1 81 ? 29.089 -22.200 -5.316 1.00 94.62 81 ASP A O 1
ATOM 638 N N . GLN A 1 82 ? 29.241 -20.764 -3.612 1.00 90.94 82 GLN A N 1
ATOM 639 C CA . GLN A 1 82 ? 30.375 -21.443 -2.966 1.00 90.94 82 GLN A CA 1
ATOM 640 C C . GLN A 1 82 ? 29.958 -22.669 -2.145 1.00 90.94 82 GLN A C 1
ATOM 642 O O . GLN A 1 82 ? 30.804 -23.490 -1.796 1.00 90.94 82 G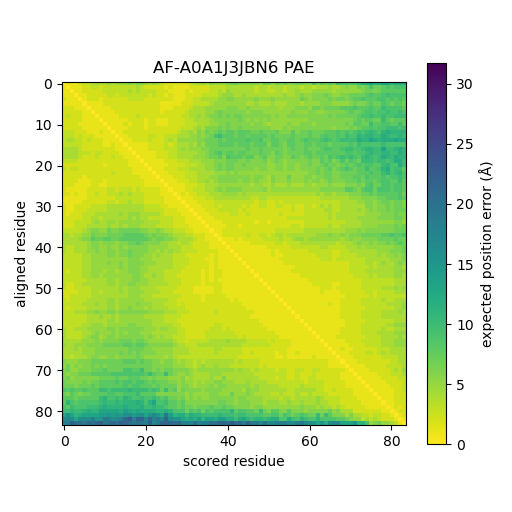LN A O 1
ATOM 647 N N . VAL A 1 83 ? 28.675 -22.758 -1.792 1.00 91.25 83 VAL A N 1
ATOM 648 C CA . VAL A 1 83 ? 28.110 -23.829 -0.958 1.00 91.25 83 VAL A CA 1
ATOM 649 C C . VAL A 1 83 ? 27.340 -24.856 -1.800 1.00 91.25 83 VAL A C 1
ATOM 651 O O . VAL A 1 83 ? 27.082 -25.960 -1.322 1.00 91.25 83 VAL A O 1
ATOM 654 N N . ARG A 1 84 ? 26.968 -24.500 -3.034 1.00 69.50 84 ARG A N 1
ATOM 655 C CA . ARG A 1 84 ? 26.257 -25.358 -3.988 1.00 69.50 84 ARG A CA 1
ATOM 656 C C . ARG A 1 84 ? 27.149 -26.452 -4.572 1.00 69.50 84 ARG A C 1
ATOM 658 O O . ARG A 1 84 ? 26.613 -27.570 -4.742 1.00 69.50 84 ARG A O 1
#

Sequence (84 aa):
ALAMGKTESELKSEGVDPSLIPHREFPGNRPSNILLLQRLTAYETGQILALYEHRTIVQGFIWGINSFDQFGVELGKKLADQVR

Mean predicted aligned error: 4.34 Å

Organism: Noccaea caerulescens (NCBI:txid107243)

Radius of gyration: 23.35 Å; Cα contacts (8 Å, |Δi|>4): 49; chains: 1; bounding box: 54×38×52 Å

pLDDT: mean 96.67, std 3.4, range [69.5, 98.88]

Solvent-accessible surface area (backbone atoms only — not comparable to full-atom values): 5325 Å² total; per-residue (Å²): 97,55,54,72,32,40,53,66,70,60,41,52,75,72,67,52,57,77,91,51,42,83,80,66,49,34,90,31,77,41,88,81,86,86,87,86,72,97,63,90,43,75,69,50,49,51,51,53,52,52,50,53,53,51,52,52,46,52,52,22,58,76,70,73,48,78,74,87,70,65,76,87,56,54,64,60,54,58,56,49,65,76,74,108